Protein AF-A0A934FTY8-F1 (afdb_monomer)

Structure (mmCIF, N/CA/C/O backbone):
data_AF-A0A934FTY8-F1
#
_entry.id   AF-A0A934FTY8-F1
#
loop_
_atom_site.group_PDB
_atom_site.id
_atom_site.type_symbol
_atom_site.label_atom_id
_atom_site.label_alt_id
_atom_site.label_comp_id
_atom_site.label_asym_id
_atom_site.label_entity_id
_atom_site.label_seq_id
_atom_site.pdbx_PDB_ins_code
_atom_site.Cartn_x
_atom_site.Cartn_y
_atom_site.Cartn_z
_atom_site.occupancy
_atom_site.B_iso_or_equiv
_atom_site.auth_seq_id
_atom_site.auth_comp_id
_atom_site.auth_asym_id
_atom_site.auth_atom_id
_atom_site.pdbx_PDB_model_num
ATOM 1 N N . MET A 1 1 ? -48.765 3.355 3.785 1.00 38.31 1 MET A N 1
ATOM 2 C CA . MET A 1 1 ? -48.244 2.486 2.707 1.00 38.31 1 MET A CA 1
ATOM 3 C C . MET A 1 1 ? -46.868 2.991 2.297 1.00 38.31 1 MET A C 1
ATOM 5 O O . MET A 1 1 ? -46.692 4.185 2.115 1.00 38.31 1 MET A O 1
ATOM 9 N N . ARG A 1 2 ? -45.894 2.076 2.289 1.00 44.75 2 ARG A N 1
ATOM 10 C CA . ARG A 1 2 ? -44.450 2.256 2.065 1.00 44.75 2 ARG A CA 1
ATOM 11 C C . ARG A 1 2 ? -44.192 2.410 0.560 1.00 44.75 2 AR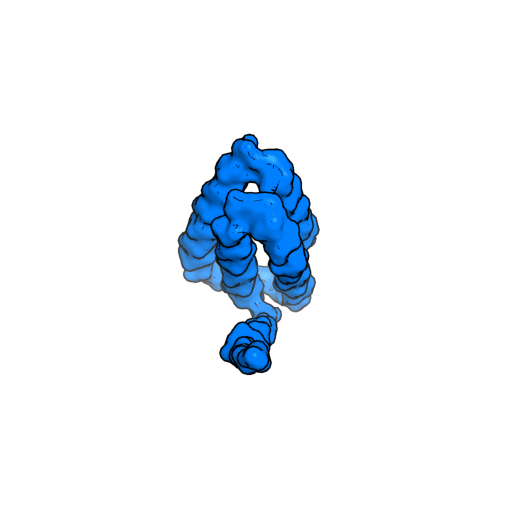G A C 1
ATOM 13 O O . ARG A 1 2 ? -44.463 1.467 -0.173 1.00 44.75 2 ARG A O 1
ATOM 20 N N . THR A 1 3 ? -43.626 3.524 0.102 1.00 44.22 3 THR A N 1
ATOM 21 C CA . THR A 1 3 ? -43.018 3.598 -1.238 1.00 44.22 3 THR A CA 1
ATOM 22 C C . THR A 1 3 ? -41.505 3.601 -1.097 1.00 44.22 3 THR A C 1
ATOM 24 O O . THR A 1 3 ? -40.877 4.619 -0.810 1.00 44.22 3 THR A O 1
ATOM 27 N N . LEU A 1 4 ? -40.970 2.392 -1.259 1.00 48.66 4 LEU A N 1
ATOM 28 C CA . LEU A 1 4 ? -39.580 2.041 -1.513 1.00 48.66 4 LEU A CA 1
ATOM 29 C C . LEU A 1 4 ? -39.000 2.985 -2.587 1.00 48.66 4 LEU A C 1
ATOM 31 O O . LEU A 1 4 ? -39.378 2.899 -3.754 1.00 48.66 4 LEU A O 1
ATOM 35 N N . ARG A 1 5 ? -38.091 3.892 -2.215 1.00 50.06 5 ARG A N 1
ATOM 36 C CA . ARG A 1 5 ? -37.227 4.576 -3.187 1.00 50.06 5 ARG A CA 1
ATOM 37 C C . ARG A 1 5 ? -35.973 3.731 -3.361 1.00 50.06 5 ARG A C 1
ATOM 39 O O . ARG A 1 5 ? -35.068 3.752 -2.534 1.00 50.06 5 ARG A O 1
ATOM 46 N N . LEU A 1 6 ? -36.016 2.924 -4.417 1.00 50.72 6 LEU A N 1
ATOM 47 C CA . LEU A 1 6 ? -34.923 2.125 -4.943 1.00 50.72 6 LEU A CA 1
ATOM 48 C C . LEU A 1 6 ? -33.715 3.008 -5.283 1.00 50.72 6 LEU A C 1
ATOM 50 O O . LEU A 1 6 ? -33.796 3.918 -6.101 1.00 50.72 6 LEU A O 1
ATOM 54 N N . PHE A 1 7 ? -32.616 2.678 -4.615 1.00 56.75 7 PHE A N 1
ATOM 55 C CA . PHE A 1 7 ? -31.216 2.801 -5.008 1.00 56.75 7 PHE A CA 1
ATOM 56 C C . PHE A 1 7 ? -30.977 2.884 -6.535 1.00 56.75 7 PHE A C 1
ATOM 58 O O . PHE A 1 7 ? -31.288 1.927 -7.246 1.00 56.75 7 PHE A O 1
ATOM 65 N N . PRO A 1 8 ? -30.296 3.938 -7.023 1.00 48.69 8 PRO A N 1
ATOM 66 C CA . PRO A 1 8 ? -29.449 3.806 -8.199 1.00 48.69 8 PRO A CA 1
ATOM 67 C C . PRO A 1 8 ? -28.101 4.491 -7.930 1.00 48.69 8 PRO A C 1
ATOM 69 O O . PRO A 1 8 ? -27.877 5.630 -8.322 1.00 48.69 8 PRO A O 1
ATOM 72 N N . LEU A 1 9 ? -27.197 3.815 -7.218 1.00 47.12 9 LEU A N 1
ATOM 73 C CA . LEU A 1 9 ? -25.799 4.251 -7.108 1.00 47.12 9 LEU A CA 1
ATOM 74 C C . LEU A 1 9 ? -24.849 3.051 -6.963 1.00 47.12 9 LEU A C 1
ATOM 76 O O . LEU A 1 9 ? -24.003 3.006 -6.079 1.00 47.12 9 LEU A O 1
ATOM 80 N N . VAL A 1 10 ? -25.020 2.033 -7.812 1.00 54.19 10 VAL A N 1
ATOM 81 C CA . VAL A 1 10 ? -24.116 0.865 -7.890 1.00 54.19 10 VAL A CA 1
ATOM 82 C C . VAL A 1 10 ? -23.732 0.608 -9.348 1.00 54.19 10 VAL A C 1
ATOM 84 O O . VAL A 1 10 ? -23.827 -0.505 -9.846 1.00 54.19 10 VAL A O 1
ATOM 87 N N . LEU A 1 11 ? -23.339 1.657 -10.076 1.00 47.78 11 LEU A N 1
ATOM 88 C CA . LEU A 1 11 ? -22.906 1.525 -11.474 1.00 47.78 11 LEU A CA 1
ATOM 89 C C . LEU A 1 11 ? -21.668 2.381 -11.795 1.00 47.78 11 LEU A C 1
ATOM 91 O O . LEU A 1 11 ? -21.585 2.990 -12.853 1.00 47.78 11 LEU A O 1
ATOM 95 N N . ALA A 1 12 ? -20.707 2.447 -10.868 1.00 50.19 12 ALA A N 1
ATOM 96 C CA . ALA A 1 12 ? -19.428 3.141 -11.080 1.00 50.19 12 ALA A CA 1
ATOM 97 C C . ALA A 1 12 ? -18.182 2.304 -10.719 1.00 50.19 12 ALA A C 1
ATOM 99 O O . ALA A 1 12 ? -17.067 2.803 -10.811 1.00 50.19 12 ALA A O 1
ATOM 100 N N . LEU A 1 13 ? -18.331 1.025 -10.343 1.00 48.34 13 LEU A N 1
ATOM 101 C CA . LEU A 1 13 ? -17.196 0.164 -9.959 1.00 48.34 13 LEU A CA 1
ATOM 102 C C . LEU A 1 13 ? -16.567 -0.637 -11.116 1.00 48.34 13 LEU A C 1
ATOM 104 O O . LEU A 1 13 ? -15.626 -1.386 -10.883 1.00 48.34 13 LEU A O 1
ATOM 108 N N . ALA A 1 14 ? -17.036 -0.478 -12.358 1.00 45.84 14 ALA A N 1
ATOM 109 C CA . ALA A 1 14 ? -16.495 -1.209 -13.512 1.00 45.84 14 ALA A CA 1
ATOM 110 C C . ALA A 1 14 ? -15.466 -0.418 -14.349 1.00 45.84 14 ALA A C 1
ATOM 112 O O . ALA A 1 14 ? -14.911 -0.963 -15.295 1.00 45.84 14 ALA A O 1
ATOM 113 N N . ALA A 1 15 ? -15.170 0.842 -14.009 1.00 45.59 15 ALA A N 1
ATOM 114 C CA . ALA A 1 15 ? -14.185 1.650 -14.744 1.00 45.59 15 ALA A CA 1
ATOM 115 C C . ALA A 1 15 ? -12.718 1.376 -14.340 1.00 45.59 15 ALA A C 1
ATOM 117 O O . ALA A 1 15 ? -11.809 1.988 -14.885 1.00 45.59 15 ALA A O 1
ATOM 118 N N . GLY A 1 16 ? -12.479 0.457 -13.400 1.00 43.34 16 GLY A N 1
ATOM 119 C CA . GLY A 1 16 ? -11.142 0.052 -12.955 1.00 43.34 16 GLY A CA 1
ATOM 120 C C . GLY A 1 16 ? -10.656 -1.266 -13.562 1.00 43.34 16 GLY A C 1
ATOM 121 O O . GLY A 1 16 ? -9.934 -1.996 -12.888 1.00 43.34 16 GLY A O 1
ATOM 122 N N . CYS A 1 17 ? -11.089 -1.626 -14.778 1.00 49.06 17 CYS A N 1
ATOM 123 C CA . CYS A 1 17 ? -10.508 -2.761 -15.498 1.00 49.06 17 CYS A CA 1
ATOM 124 C C . CYS A 1 17 ? -9.001 -2.528 -15.656 1.00 49.06 17 CYS A C 1
ATOM 126 O O . CYS A 1 17 ? -8.589 -1.531 -16.246 1.00 49.06 17 CYS A O 1
ATOM 128 N N . GLY A 1 18 ? -8.213 -3.437 -15.077 1.00 50.69 18 GLY A N 1
ATOM 129 C CA . GLY A 1 18 ? -6.765 -3.351 -14.944 1.00 50.69 18 GLY A CA 1
ATOM 130 C C . GLY A 1 18 ? -6.081 -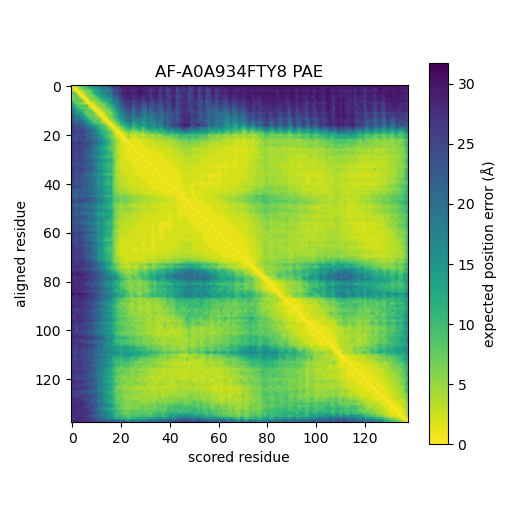2.900 -16.225 1.00 50.69 18 GLY A C 1
ATOM 131 O O . GLY A 1 18 ? -6.153 -3.561 -17.261 1.00 50.69 18 GLY A O 1
ATOM 132 N N . GLN A 1 19 ? -5.415 -1.756 -16.137 1.00 63.44 19 GLN A N 1
ATOM 133 C CA . GLN A 1 19 ? -4.486 -1.315 -17.158 1.00 63.44 19 GLN A CA 1
ATOM 134 C C . GLN A 1 19 ? -3.387 -2.382 -17.265 1.00 63.44 19 GLN A C 1
ATOM 136 O O . GLN A 1 19 ? -2.875 -2.851 -16.248 1.00 63.44 19 GLN A O 1
ATOM 141 N N . ALA A 1 20 ? -3.061 -2.834 -18.476 1.00 71.50 20 ALA A N 1
ATOM 142 C CA . ALA A 1 20 ? -2.015 -3.838 -18.651 1.00 71.50 20 ALA A CA 1
ATOM 143 C C . ALA A 1 20 ? -0.678 -3.300 -18.111 1.00 71.50 20 ALA A C 1
ATOM 145 O O . ALA A 1 20 ? -0.319 -2.150 -18.369 1.00 71.50 20 ALA A O 1
ATOM 146 N N . VAL A 1 21 ? 0.038 -4.123 -17.347 1.00 81.25 21 VAL A N 1
ATOM 147 C CA . VAL A 1 21 ? 1.396 -3.823 -16.882 1.00 81.25 21 VAL A CA 1
ATOM 148 C C . VAL A 1 21 ? 2.355 -4.221 -18.005 1.00 81.25 21 VAL A C 1
ATOM 150 O O . VAL A 1 21 ? 2.583 -5.409 -18.216 1.00 81.25 21 VAL A O 1
ATOM 153 N N . ASN A 1 22 ? 2.879 -3.245 -18.753 1.00 81.81 22 ASN A N 1
ATOM 154 C CA . ASN A 1 22 ? 3.771 -3.503 -19.895 1.00 81.81 22 ASN A CA 1
ATOM 155 C C . ASN A 1 22 ? 5.238 -3.170 -19.592 1.00 81.81 22 ASN A C 1
ATOM 157 O O . ASN A 1 22 ? 6.125 -3.479 -20.384 1.00 81.81 22 ASN A O 1
ATOM 161 N N . SER A 1 23 ? 5.496 -2.527 -18.456 1.00 80.88 23 SER A N 1
ATOM 162 C CA . SER A 1 23 ? 6.819 -2.103 -18.013 1.00 80.88 23 SER A CA 1
ATOM 163 C C . SER A 1 23 ? 6.888 -2.057 -16.484 1.00 80.88 23 SER A C 1
ATOM 165 O O . SER A 1 23 ? 5.863 -2.016 -15.796 1.00 80.88 23 SER A O 1
ATOM 167 N N . PHE A 1 24 ? 8.105 -2.026 -15.937 1.00 81.06 24 PHE A N 1
ATOM 168 C CA . PHE A 1 24 ? 8.318 -1.784 -14.505 1.00 81.06 24 PHE A CA 1
ATOM 169 C C . PHE A 1 24 ? 7.792 -0.406 -14.073 1.00 81.06 24 PHE A C 1
ATOM 171 O O . PHE A 1 24 ? 7.306 -0.251 -12.954 1.00 81.06 24 PHE A O 1
ATOM 178 N N . ALA A 1 25 ? 7.837 0.579 -14.973 1.00 79.75 25 ALA A N 1
ATOM 179 C CA . ALA A 1 25 ? 7.248 1.895 -14.764 1.00 79.75 25 ALA A CA 1
ATOM 180 C C . ALA A 1 25 ? 5.719 1.823 -14.591 1.00 79.75 25 ALA A C 1
ATOM 182 O O . ALA A 1 25 ? 5.190 2.389 -13.634 1.00 79.75 25 ALA A O 1
ATOM 183 N N . ASP A 1 26 ? 5.018 1.077 -15.452 1.00 83.12 26 ASP A N 1
ATOM 184 C CA . ASP A 1 26 ? 3.568 0.866 -15.325 1.00 83.12 26 ASP A CA 1
ATOM 185 C C . ASP A 1 26 ? 3.224 0.129 -14.026 1.00 83.12 26 ASP A C 1
ATOM 187 O O . ASP A 1 26 ? 2.247 0.460 -13.354 1.00 83.12 26 ASP A O 1
ATOM 191 N N . ALA A 1 27 ? 4.038 -0.863 -13.649 1.00 85.31 27 ALA A N 1
ATOM 192 C CA . ALA A 1 27 ? 3.866 -1.593 -12.398 1.00 85.31 27 ALA A CA 1
ATOM 193 C C . ALA A 1 27 ? 4.006 -0.672 -11.175 1.00 85.31 27 ALA A C 1
ATOM 195 O O . ALA A 1 27 ? 3.218 -0.772 -10.233 1.00 85.31 27 ALA A O 1
ATOM 196 N N . ALA A 1 28 ? 4.975 0.249 -11.197 1.00 81.88 28 ALA A N 1
ATOM 197 C CA . ALA A 1 28 ? 5.179 1.226 -10.133 1.00 81.88 28 ALA A CA 1
ATOM 198 C C . ALA A 1 28 ? 3.994 2.200 -10.014 1.00 81.88 28 ALA A C 1
ATOM 200 O O . ALA A 1 28 ? 3.490 2.412 -8.909 1.00 81.88 28 ALA A O 1
ATOM 201 N N . ASP A 1 29 ? 3.502 2.735 -11.135 1.00 83.38 29 ASP A N 1
ATOM 202 C CA . ASP A 1 29 ? 2.322 3.608 -11.165 1.00 83.38 29 ASP A CA 1
ATOM 203 C C . ASP A 1 29 ? 1.080 2.896 -10.610 1.00 83.38 29 ASP A C 1
ATOM 205 O O . ASP A 1 29 ? 0.370 3.426 -9.751 1.00 83.38 29 ASP A O 1
ATOM 209 N N . GLN A 1 30 ? 0.827 1.664 -11.058 1.00 87.06 30 GLN A N 1
ATOM 210 C CA . GLN A 1 30 ? -0.300 0.875 -10.563 1.00 87.06 30 GLN A CA 1
ATOM 211 C C . GLN A 1 30 ? -0.147 0.528 -9.083 1.00 87.06 30 GLN A C 1
ATOM 213 O O . GLN A 1 30 ? -1.124 0.597 -8.335 1.00 87.06 30 GLN A O 1
ATOM 218 N N . GLY A 1 31 ? 1.072 0.222 -8.634 1.00 86.12 31 GLY A N 1
ATOM 219 C CA . GLY A 1 31 ? 1.383 0.010 -7.225 1.00 86.12 31 GLY A CA 1
ATOM 220 C C . GLY A 1 31 ? 1.039 1.236 -6.377 1.00 86.12 31 GLY A C 1
ATOM 221 O O . GLY A 1 31 ? 0.401 1.100 -5.334 1.00 86.12 31 GLY A O 1
ATOM 222 N N . VAL A 1 32 ? 1.370 2.440 -6.854 1.00 86.12 32 VAL A N 1
ATOM 223 C CA . VAL A 1 32 ? 1.000 3.707 -6.204 1.00 86.12 32 VAL A CA 1
ATOM 224 C C . VAL A 1 32 ? -0.517 3.878 -6.119 1.00 86.12 32 VAL A C 1
ATOM 226 O O . VAL A 1 32 ? -1.027 4.263 -5.066 1.00 86.12 32 VAL A O 1
ATOM 229 N N . VAL A 1 33 ? -1.260 3.582 -7.189 1.00 89.25 33 VAL A N 1
ATOM 230 C CA . VAL A 1 33 ? -2.732 3.651 -7.175 1.00 89.25 33 VAL A CA 1
ATOM 231 C C . VAL A 1 33 ? -3.312 2.674 -6.150 1.00 89.25 33 VAL A C 1
ATOM 233 O O . VAL A 1 33 ? -4.110 3.076 -5.307 1.00 89.25 33 VAL A O 1
ATOM 236 N N . VAL A 1 34 ? -2.864 1.415 -6.156 1.00 90.50 34 VAL A N 1
ATOM 237 C CA . VAL A 1 34 ? -3.316 0.388 -5.201 1.00 90.50 34 VAL A CA 1
ATOM 238 C C . VAL A 1 34 ? -3.006 0.795 -3.757 1.00 90.50 34 VAL A C 1
ATOM 240 O O . VAL A 1 34 ? -3.829 0.596 -2.864 1.00 90.50 34 VAL A O 1
ATOM 243 N N . MET A 1 35 ? -1.849 1.407 -3.515 1.00 87.19 35 MET A N 1
ATOM 244 C CA . MET A 1 35 ? -1.466 1.889 -2.189 1.00 87.19 35 MET A CA 1
ATOM 245 C C . MET A 1 35 ? -2.267 3.119 -1.739 1.00 87.19 35 MET A C 1
ATOM 247 O O . MET A 1 35 ? -2.595 3.234 -0.557 1.00 87.19 35 MET A O 1
ATOM 251 N N . ASN A 1 36 ? -2.641 4.014 -2.655 1.00 87.94 36 ASN A N 1
ATOM 252 C CA . ASN A 1 36 ? -3.561 5.114 -2.353 1.00 87.94 36 ASN A CA 1
ATOM 253 C C . ASN A 1 36 ? -4.975 4.609 -2.040 1.00 87.94 36 ASN A C 1
ATOM 255 O O . ASN A 1 36 ? -5.607 5.098 -1.101 1.00 87.94 36 ASN A O 1
ATOM 259 N N . ASP A 1 37 ? -5.455 3.599 -2.768 1.00 90.31 37 ASP A N 1
ATOM 260 C CA . ASP A 1 37 ? -6.730 2.945 -2.466 1.00 90.31 37 ASP A CA 1
ATOM 261 C C . ASP A 1 37 ? -6.686 2.290 -1.078 1.00 90.31 37 ASP A C 1
ATOM 263 O O . ASP A 1 37 ? -7.609 2.460 -0.280 1.00 90.31 37 ASP A O 1
ATOM 267 N N . TYR A 1 38 ? -5.587 1.601 -0.749 1.00 88.88 38 TYR A N 1
ATOM 268 C CA . TYR A 1 38 ? -5.357 1.029 0.579 1.00 88.88 38 TYR A CA 1
ATOM 269 C C . TYR A 1 38 ? -5.418 2.095 1.678 1.00 88.88 38 TYR A C 1
ATOM 271 O O . TYR A 1 38 ? -6.177 1.949 2.636 1.00 88.88 38 TYR A O 1
ATOM 279 N N . ALA A 1 39 ? -4.677 3.193 1.516 1.00 87.06 39 ALA A N 1
ATOM 280 C CA . ALA A 1 39 ? -4.681 4.316 2.448 1.00 87.06 39 ALA A CA 1
ATOM 281 C C . ALA A 1 39 ? -6.082 4.932 2.614 1.00 87.06 39 ALA A C 1
ATOM 283 O O . ALA A 1 39 ? -6.506 5.201 3.736 1.00 87.06 39 ALA A O 1
ATOM 284 N N . SER A 1 40 ? -6.836 5.069 1.521 1.00 89.69 40 SER A N 1
ATOM 285 C CA . SER A 1 40 ? -8.207 5.594 1.535 1.00 89.69 40 SER A CA 1
ATOM 286 C C . SER A 1 40 ? -9.177 4.664 2.270 1.00 89.69 40 SER A C 1
ATOM 288 O O . SER A 1 40 ? -10.009 5.122 3.057 1.00 89.69 40 SER A O 1
ATOM 290 N N . ILE A 1 41 ? -9.057 3.347 2.068 1.00 90.75 41 ILE A N 1
ATOM 291 C CA . ILE A 1 41 ? -9.839 2.349 2.809 1.00 90.75 41 ILE A CA 1
ATOM 292 C C . ILE A 1 41 ? -9.511 2.446 4.300 1.00 90.75 41 ILE A C 1
ATOM 294 O O . ILE A 1 41 ? -10.421 2.552 5.120 1.00 90.75 41 ILE A O 1
ATOM 298 N N . LEU A 1 42 ? -8.226 2.486 4.651 1.00 88.00 42 LEU A N 1
ATOM 299 C CA . LEU A 1 42 ? -7.764 2.638 6.029 1.00 88.00 42 LEU A CA 1
ATOM 300 C C . LEU A 1 42 ? -8.220 3.950 6.680 1.00 88.00 42 LEU A C 1
ATOM 302 O O . LEU A 1 42 ? -8.532 3.979 7.870 1.00 88.00 42 LEU A O 1
ATOM 306 N N . ALA A 1 43 ? -8.289 5.042 5.918 1.00 87.12 43 ALA A N 1
ATOM 307 C CA . ALA A 1 43 ? -8.792 6.317 6.409 1.00 87.12 43 ALA A CA 1
ATOM 308 C C . ALA A 1 43 ? -10.261 6.214 6.854 1.00 87.12 43 ALA A C 1
ATOM 310 O O . ALA A 1 43 ? -10.621 6.810 7.872 1.00 87.12 43 ALA A O 1
ATOM 311 N N . SER A 1 44 ? -11.063 5.413 6.137 1.00 89.56 44 SER A N 1
ATOM 312 C CA . SER A 1 44 ? -12.490 5.183 6.406 1.00 89.56 44 SER A CA 1
ATOM 313 C C . SER A 1 44 ? -12.788 4.256 7.590 1.00 89.56 44 SER A C 1
ATOM 315 O O . SER A 1 44 ? -13.933 4.192 8.030 1.00 89.56 44 SER A O 1
ATOM 317 N N . VAL A 1 45 ? -11.782 3.552 8.119 1.00 88.88 45 VAL A N 1
ATOM 318 C CA . VAL A 1 45 ? -11.931 2.712 9.312 1.00 88.88 45 VAL A CA 1
ATOM 319 C C . VAL A 1 45 ? -11.847 3.592 10.559 1.00 88.88 45 VAL A C 1
ATOM 321 O O . VAL A 1 45 ? -10.789 4.136 10.882 1.00 88.88 45 VAL A O 1
ATOM 324 N N . THR A 1 46 ? -12.973 3.751 11.251 1.00 86.88 46 THR A N 1
ATOM 325 C CA . THR A 1 46 ? -13.107 4.591 12.458 1.00 86.88 46 THR A CA 1
ATOM 326 C C . THR A 1 46 ? -13.530 3.815 13.698 1.00 86.88 46 THR A C 1
ATOM 328 O O . THR A 1 46 ? -13.405 4.327 14.805 1.00 86.88 46 THR A O 1
ATOM 331 N N . ASP A 1 47 ? -14.032 2.600 13.512 1.00 87.38 47 ASP A N 1
ATOM 332 C CA . ASP A 1 47 ? -14.611 1.740 14.540 1.00 87.38 47 ASP A CA 1
ATOM 333 C C . ASP A 1 47 ? -14.569 0.274 14.076 1.00 87.38 47 ASP A C 1
ATOM 335 O O . ASP A 1 47 ? -14.224 -0.035 12.931 1.00 87.38 47 ASP A O 1
ATOM 339 N N . LYS A 1 48 ? -14.957 -0.651 14.956 1.00 85.81 48 LYS A N 1
ATOM 340 C CA . LYS A 1 48 ? -15.000 -2.084 14.646 1.00 85.81 48 LYS A CA 1
ATOM 341 C C . LYS A 1 48 ? -15.880 -2.425 13.436 1.00 85.81 48 LYS A C 1
ATOM 343 O O . LYS A 1 48 ? -15.495 -3.250 12.612 1.00 85.81 48 LYS A O 1
ATOM 348 N N . SER A 1 49 ? -17.053 -1.804 13.318 1.00 89.75 49 SER A N 1
ATOM 349 C CA . SER A 1 49 ? -18.020 -2.114 12.254 1.00 89.75 49 SER A CA 1
ATOM 350 C C . SER A 1 49 ? -17.472 -1.730 10.877 1.00 89.75 49 SER A C 1
ATOM 352 O O . SER A 1 49 ? -17.487 -2.525 9.935 1.00 89.75 49 SER A O 1
ATOM 354 N N . SER A 1 50 ? -16.900 -0.529 10.771 1.00 90.31 50 SER A N 1
ATOM 355 C CA . SER A 1 50 ? -16.209 -0.064 9.566 1.00 90.31 50 SER A CA 1
ATOM 356 C C . SER A 1 50 ? -14.956 -0.890 9.261 1.00 90.31 50 SER A C 1
ATOM 358 O O . SER A 1 50 ? -14.689 -1.157 8.089 1.00 90.31 50 SER A O 1
ATOM 360 N N . ALA A 1 51 ? -14.233 -1.373 10.279 1.00 87.69 51 ALA A N 1
ATOM 361 C CA . ALA A 1 51 ? -13.102 -2.283 10.099 1.00 87.69 51 ALA A CA 1
ATOM 362 C C . ALA A 1 51 ? -13.538 -3.626 9.484 1.00 87.69 51 ALA A C 1
ATOM 364 O O . ALA A 1 51 ? -12.944 -4.084 8.507 1.00 87.69 51 ALA A O 1
ATOM 365 N N . GLU A 1 52 ? -14.607 -4.241 9.996 1.00 88.94 52 GLU A N 1
ATOM 366 C CA . GLU A 1 52 ? -15.159 -5.483 9.442 1.00 88.94 52 GLU A CA 1
ATOM 367 C C . GLU A 1 52 ? -15.666 -5.296 8.006 1.00 88.94 52 GLU A C 1
ATOM 369 O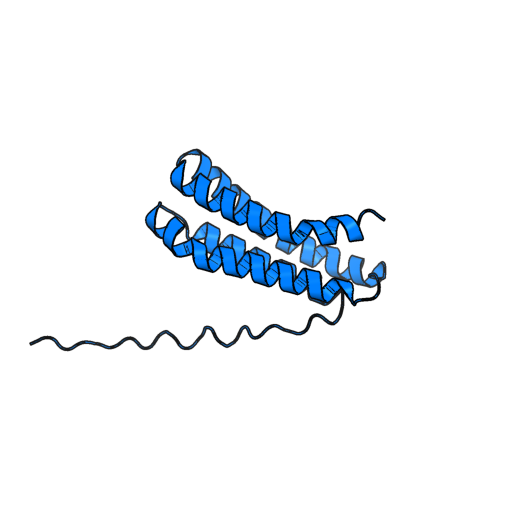 O . GLU A 1 52 ? -15.371 -6.116 7.136 1.00 88.94 52 GLU A O 1
ATOM 374 N N . ALA A 1 53 ? -16.342 -4.179 7.724 1.00 91.19 53 ALA A N 1
ATOM 375 C CA . ALA A 1 53 ? -16.798 -3.839 6.378 1.00 91.19 53 ALA A CA 1
ATOM 376 C C . ALA A 1 53 ? -15.644 -3.548 5.396 1.00 91.19 53 ALA A C 1
ATOM 378 O O . ALA A 1 53 ? -15.808 -3.694 4.180 1.00 91.19 53 ALA A O 1
ATOM 379 N N . ALA A 1 54 ? -14.477 -3.134 5.897 1.00 90.56 54 ALA A N 1
ATOM 380 C CA . ALA A 1 54 ? -13.296 -2.857 5.086 1.00 90.56 54 ALA A CA 1
ATOM 381 C C . ALA A 1 54 ? -12.526 -4.124 4.680 1.00 90.56 54 ALA A C 1
ATOM 383 O O . ALA A 1 54 ? -11.862 -4.099 3.643 1.00 90.56 54 ALA A O 1
ATOM 384 N N . LYS A 1 55 ? -12.647 -5.235 5.425 1.00 89.56 55 LYS A N 1
ATOM 385 C CA . LYS A 1 55 ? -11.945 -6.509 5.154 1.00 89.56 55 LYS A CA 1
ATOM 386 C C . LYS A 1 55 ? -11.962 -6.950 3.682 1.00 89.56 55 LYS A C 1
ATOM 388 O O . LYS A 1 55 ? -10.879 -7.075 3.116 1.00 89.56 55 LYS A O 1
ATOM 393 N N . PRO A 1 56 ? -13.120 -7.095 3.003 1.00 92.19 56 PRO A N 1
ATOM 394 C CA . PRO A 1 56 ? -13.134 -7.544 1.608 1.00 92.19 56 PRO A CA 1
ATOM 395 C C . PRO A 1 56 ? -12.430 -6.566 0.654 1.00 92.19 56 PRO A C 1
ATOM 397 O O . PRO A 1 56 ? -11.852 -6.973 -0.352 1.00 92.19 56 PRO A O 1
ATOM 400 N N . LYS A 1 57 ? -12.439 -5.261 0.964 1.00 91.50 57 LYS A N 1
ATOM 401 C CA . LYS A 1 57 ? -11.721 -4.257 0.165 1.00 91.50 57 LYS A CA 1
ATOM 402 C C . LYS A 1 57 ? -10.213 -4.378 0.373 1.00 91.50 57 LYS A C 1
ATOM 404 O O . LYS A 1 57 ? -9.463 -4.313 -0.592 1.00 91.50 57 LYS A O 1
ATOM 409 N N . LEU A 1 58 ? -9.780 -4.590 1.615 1.00 89.06 58 LEU A N 1
ATOM 410 C CA . LEU A 1 58 ? -8.375 -4.792 1.971 1.00 89.06 58 LEU A CA 1
AT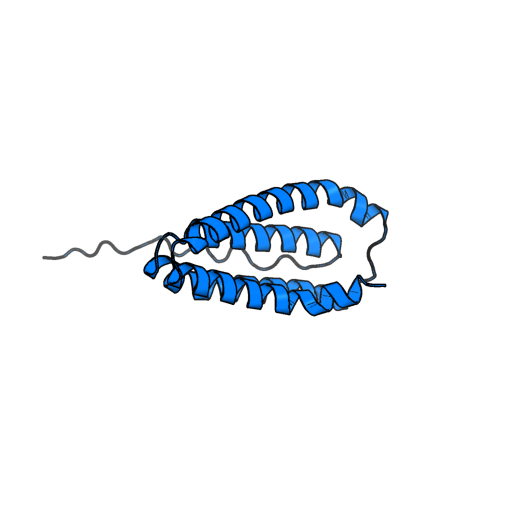OM 411 C C . LEU A 1 58 ? -7.811 -6.089 1.359 1.00 89.06 58 LEU A C 1
ATOM 413 O O . LEU A 1 58 ? -6.689 -6.095 0.857 1.00 89.06 58 LEU A O 1
ATOM 417 N N . GLU A 1 59 ? -8.600 -7.162 1.311 1.00 89.12 59 GLU A N 1
ATOM 418 C CA . GLU A 1 59 ? -8.246 -8.397 0.595 1.00 89.12 59 GLU A CA 1
ATOM 419 C C . GLU A 1 59 ? -8.095 -8.161 -0.914 1.00 89.12 59 GLU A C 1
ATOM 421 O O . GLU A 1 59 ? -7.139 -8.637 -1.533 1.00 89.12 59 GLU A O 1
ATOM 426 N N . ALA A 1 60 ? -8.993 -7.373 -1.513 1.00 91.62 60 ALA A N 1
ATOM 427 C CA . ALA A 1 60 ? -8.898 -7.005 -2.923 1.00 91.62 60 ALA A CA 1
ATOM 428 C C . ALA A 1 60 ? -7.634 -6.180 -3.233 1.00 91.62 60 ALA A C 1
ATOM 430 O O . ALA A 1 60 ? -7.037 -6.371 -4.293 1.00 91.62 60 ALA A O 1
ATOM 431 N N . ILE A 1 61 ? -7.180 -5.317 -2.313 1.00 92.12 61 ILE A N 1
ATOM 432 C CA . ILE A 1 61 ? -5.881 -4.630 -2.432 1.00 92.12 61 ILE A CA 1
ATOM 433 C C . ILE A 1 61 ? -4.739 -5.646 -2.501 1.00 92.12 61 ILE A C 1
ATOM 435 O O . ILE A 1 61 ? -3.906 -5.560 -3.402 1.00 92.12 61 ILE A O 1
ATOM 439 N N . ALA A 1 62 ? -4.699 -6.618 -1.584 1.00 88.38 62 ALA A N 1
ATOM 440 C CA . ALA A 1 62 ? -3.647 -7.633 -1.582 1.00 88.38 62 ALA A CA 1
ATOM 441 C C . ALA A 1 62 ? -3.640 -8.437 -2.893 1.00 88.38 62 ALA A C 1
ATOM 443 O O . ALA A 1 62 ? -2.576 -8.673 -3.465 1.00 88.38 62 ALA A O 1
ATOM 444 N N . LYS A 1 63 ? -4.820 -8.791 -3.415 1.00 91.06 63 LYS A N 1
ATOM 445 C CA . LYS A 1 63 ? -4.946 -9.465 -4.713 1.00 91.06 63 LYS A CA 1
ATOM 446 C C . LYS A 1 63 ? -4.405 -8.611 -5.865 1.00 91.06 63 LYS A C 1
ATOM 448 O O . LYS A 1 63 ? -3.584 -9.105 -6.629 1.00 91.06 63 LYS A O 1
ATOM 453 N N . ARG A 1 64 ? -4.795 -7.335 -5.957 1.00 89.50 64 ARG A N 1
ATOM 454 C CA . ARG A 1 64 ? -4.290 -6.414 -6.995 1.00 89.50 64 ARG A CA 1
ATOM 455 C C . ARG A 1 64 ? -2.772 -6.253 -6.922 1.00 89.50 64 ARG A C 1
ATOM 457 O O . ARG A 1 64 ? -2.108 -6.225 -7.949 1.00 89.50 64 ARG A O 1
ATOM 464 N N . MET A 1 65 ? -2.211 -6.196 -5.714 1.00 88.12 65 MET A N 1
ATOM 465 C CA . MET A 1 65 ? -0.760 -6.129 -5.539 1.00 88.12 65 MET A CA 1
ATOM 466 C C . MET A 1 65 ? -0.065 -7.414 -6.011 1.00 88.12 65 MET A C 1
ATOM 468 O O . MET A 1 65 ? 0.974 -7.346 -6.660 1.00 88.12 65 MET A O 1
ATOM 472 N N . SER A 1 66 ? -0.657 -8.579 -5.732 1.00 89.38 66 SER A N 1
ATOM 473 C CA . SER A 1 66 ? -0.182 -9.870 -6.244 1.00 89.38 66 SER A CA 1
ATOM 474 C C . SER A 1 66 ? -0.178 -9.902 -7.775 1.00 89.38 66 SER A C 1
ATOM 476 O O . SER A 1 66 ? 0.827 -10.263 -8.376 1.00 89.38 66 SER A O 1
ATOM 478 N N . GLU A 1 67 ? -1.256 -9.442 -8.416 1.00 90.69 67 GLU A N 1
ATOM 479 C CA . GLU A 1 67 ? -1.371 -9.376 -9.881 1.00 90.69 67 GLU A CA 1
ATOM 480 C C . GLU A 1 67 ? -0.292 -8.478 -10.509 1.00 90.69 67 GLU A C 1
ATOM 482 O O . GLU A 1 67 ? 0.309 -8.860 -11.513 1.00 90.69 67 GLU A O 1
ATOM 487 N N . ILE A 1 68 ? 0.015 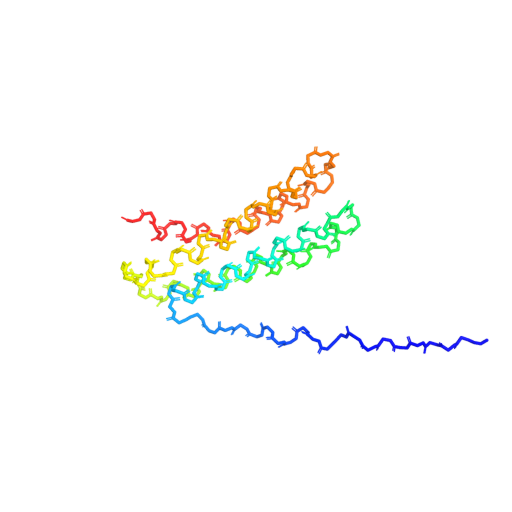-7.333 -9.887 1.00 88.50 68 ILE A N 1
ATOM 488 C CA . ILE A 1 68 ? 1.114 -6.453 -10.317 1.00 88.50 68 ILE A CA 1
ATOM 489 C C . ILE A 1 68 ? 2.465 -7.176 -10.201 1.00 88.50 68 ILE A C 1
ATOM 491 O O . ILE A 1 68 ? 3.275 -7.126 -11.127 1.00 88.50 68 ILE A O 1
ATOM 495 N N . VAL A 1 69 ? 2.711 -7.875 -9.088 1.00 87.06 69 VAL A N 1
ATOM 496 C CA . VAL A 1 69 ? 3.958 -8.628 -8.867 1.00 87.06 69 VAL A CA 1
ATOM 497 C C . VAL A 1 69 ? 4.118 -9.776 -9.857 1.00 87.06 69 VAL A C 1
ATOM 499 O O . VAL A 1 69 ? 5.206 -9.957 -10.401 1.00 87.06 69 VAL A O 1
ATOM 502 N N . GLU A 1 70 ? 3.058 -10.533 -10.129 1.00 88.25 70 GLU A N 1
ATOM 503 C CA . GLU A 1 70 ? 3.092 -11.594 -11.137 1.00 88.25 70 GLU A CA 1
ATOM 504 C C . GLU A 1 70 ? 3.353 -11.033 -12.537 1.00 88.25 70 GLU A C 1
ATOM 506 O O . GLU A 1 70 ? 4.166 -11.596 -13.270 1.00 88.25 70 GLU A O 1
ATOM 511 N N . ALA A 1 71 ? 2.741 -9.899 -12.895 1.00 86.56 71 ALA A N 1
ATOM 512 C CA . ALA A 1 71 ? 2.973 -9.266 -14.190 1.00 86.56 71 ALA A CA 1
ATOM 513 C C . ALA A 1 71 ? 4.434 -8.818 -14.375 1.00 86.56 71 ALA A C 1
ATOM 515 O O . ALA A 1 71 ? 4.976 -8.930 -15.472 1.00 86.56 71 ALA A O 1
ATOM 516 N N . MET A 1 72 ? 5.104 -8.387 -13.300 1.00 84.62 72 MET A N 1
ATOM 517 C CA . MET A 1 72 ? 6.515 -7.989 -13.353 1.00 84.62 72 MET A CA 1
ATOM 518 C C . MET A 1 72 ? 7.483 -9.146 -13.616 1.00 84.62 72 MET A C 1
ATOM 520 O O . MET A 1 72 ? 8.540 -8.914 -14.197 1.00 84.62 72 MET A O 1
ATOM 524 N N . LYS A 1 73 ? 7.150 -10.391 -13.248 1.00 84.19 73 LYS A N 1
ATOM 525 C CA . LYS A 1 73 ? 8.059 -11.543 -13.430 1.00 84.19 73 LYS A CA 1
ATOM 526 C C . LYS A 1 73 ? 8.413 -11.824 -14.892 1.00 84.19 73 LYS A C 1
ATOM 528 O O . LYS A 1 73 ? 9.426 -12.464 -15.157 1.00 84.19 73 LYS A O 1
ATOM 533 N N . GLY A 1 74 ? 7.563 -11.397 -15.826 1.00 81.00 74 GLY A N 1
ATOM 534 C CA . GLY A 1 74 ? 7.779 -11.559 -17.264 1.00 81.00 74 GLY A CA 1
ATOM 535 C C . GLY A 1 74 ? 8.473 -10.373 -17.936 1.00 81.00 74 GLY A C 1
ATOM 536 O O . GLY A 1 74 ? 8.699 -10.424 -19.144 1.00 81.00 74 GLY A O 1
ATOM 537 N N . LEU A 1 75 ? 8.776 -9.305 -17.195 1.00 82.06 75 LEU A N 1
ATOM 538 C CA . LEU A 1 75 ? 9.334 -8.077 -17.750 1.00 82.06 75 LEU A CA 1
ATOM 539 C C . LEU A 1 75 ? 10.862 -8.059 -17.673 1.00 82.06 75 LEU A C 1
ATOM 541 O O . LEU A 1 75 ? 11.466 -8.561 -16.725 1.00 82.06 75 LEU A O 1
ATOM 545 N N . SER A 1 76 ? 11.486 -7.421 -18.662 1.00 77.38 76 SER A N 1
ATOM 546 C CA . SER A 1 76 ? 12.916 -7.105 -18.618 1.00 77.38 76 SER A CA 1
ATOM 547 C C . SER A 1 76 ? 13.212 -6.155 -17.453 1.00 77.38 76 SER A C 1
ATOM 549 O O . SER A 1 76 ? 12.423 -5.230 -17.248 1.00 77.38 76 SER A O 1
ATOM 551 N N . PRO A 1 77 ? 14.334 -6.327 -16.726 1.00 71.69 77 PRO A N 1
ATOM 552 C CA . PRO A 1 77 ? 14.697 -5.462 -15.606 1.00 71.69 77 PRO A CA 1
ATOM 553 C C . PRO A 1 77 ? 14.671 -3.978 -16.003 1.00 71.69 77 PRO A C 1
ATOM 555 O O . PRO A 1 77 ? 15.035 -3.654 -17.139 1.00 71.69 77 PRO A O 1
ATOM 558 N N . PRO A 1 78 ? 14.269 -3.072 -15.095 1.00 69.50 78 PRO A N 1
ATOM 559 C CA . PRO A 1 78 ? 14.191 -1.653 -15.407 1.00 69.50 78 PRO A CA 1
ATOM 560 C C . PRO A 1 78 ? 15.573 -1.108 -15.771 1.00 69.50 78 PRO A C 1
ATOM 562 O O . PRO A 1 78 ? 16.560 -1.378 -15.082 1.00 69.50 78 PRO A O 1
ATOM 565 N N . ASN A 1 79 ? 15.648 -0.301 -16.832 1.00 72.38 79 ASN A N 1
ATOM 566 C CA . ASN A 1 79 ? 16.831 0.524 -17.042 1.00 72.38 79 ASN A CA 1
ATOM 567 C C . ASN A 1 79 ? 16.840 1.673 -16.013 1.00 72.38 79 ASN A C 1
ATOM 569 O O . ASN A 1 79 ? 15.796 2.104 -15.514 1.00 72.38 79 ASN A O 1
ATOM 573 N N . SER A 1 80 ? 18.030 2.158 -15.668 1.00 70.50 80 SER A N 1
ATOM 574 C CA . SER A 1 80 ? 18.216 3.159 -14.612 1.00 70.50 80 SER A CA 1
ATOM 575 C C . SER A 1 80 ? 17.502 4.487 -14.905 1.00 70.50 80 SER A C 1
ATOM 577 O O . SER A 1 80 ? 17.075 5.164 -13.972 1.00 70.50 80 SER A O 1
ATOM 579 N N . ASP A 1 81 ? 17.323 4.844 -16.178 1.00 71.25 81 ASP A N 1
ATOM 580 C CA . ASP A 1 81 ? 16.740 6.122 -16.596 1.00 71.25 81 ASP A CA 1
ATOM 581 C C . ASP A 1 81 ? 15.209 6.144 -16.454 1.00 71.25 81 ASP A C 1
ATOM 583 O O . ASP A 1 81 ? 14.658 7.111 -15.921 1.00 71.25 81 ASP A O 1
ATOM 587 N N . GLU A 1 82 ? 14.516 5.060 -16.828 1.00 68.25 82 GLU A N 1
ATOM 588 C CA . GLU A 1 82 ? 13.068 4.896 -16.614 1.00 68.25 82 GLU A CA 1
ATOM 589 C C . GLU A 1 82 ? 12.714 4.922 -15.125 1.00 68.25 82 GLU A C 1
ATOM 591 O O . GLU A 1 82 ? 11.718 5.527 -14.716 1.00 68.25 82 GLU A O 1
ATOM 596 N N . MET A 1 83 ? 13.550 4.287 -14.301 1.00 68.56 83 MET A N 1
ATOM 597 C CA . MET A 1 83 ? 13.328 4.221 -12.862 1.00 68.56 83 MET A CA 1
ATOM 598 C C . MET A 1 83 ? 13.577 5.585 -12.199 1.00 68.56 83 MET A C 1
ATOM 600 O O . MET A 1 83 ? 12.801 6.006 -11.339 1.00 68.56 83 MET A O 1
ATOM 604 N N . ASN A 1 84 ? 14.595 6.325 -12.654 1.00 69.69 84 ASN A N 1
ATOM 605 C CA . ASN A 1 84 ? 14.914 7.660 -12.151 1.00 69.69 84 ASN A CA 1
ATOM 606 C C . ASN A 1 84 ? 13.852 8.705 -12.516 1.00 69.69 84 ASN A C 1
ATOM 608 O O . ASN A 1 84 ? 13.446 9.467 -11.638 1.00 69.69 84 ASN A O 1
ATOM 612 N N . GLN A 1 85 ? 13.346 8.723 -13.755 1.00 68.12 85 GLN A N 1
ATOM 613 C CA . GLN A 1 85 ? 12.340 9.708 -14.186 1.00 68.12 85 GLN A CA 1
ATOM 614 C C . GLN A 1 85 ? 11.038 9.639 -13.382 1.00 68.12 85 GLN A C 1
ATOM 616 O O . GLN A 1 85 ? 10.389 10.660 -13.155 1.00 68.12 85 GLN A O 1
ATOM 621 N N . ARG A 1 86 ? 10.653 8.445 -12.926 1.00 68.38 86 ARG A N 1
ATOM 622 C CA . ARG A 1 86 ? 9.425 8.248 -12.144 1.00 68.38 86 ARG A CA 1
ATOM 623 C C . ARG A 1 86 ? 9.656 8.198 -10.642 1.00 68.38 86 ARG A C 1
ATOM 625 O O . ARG A 1 86 ? 8.692 8.346 -9.889 1.00 68.38 86 ARG A O 1
ATOM 632 N N . SER A 1 87 ? 10.910 8.062 -10.206 1.00 68.88 87 SER A N 1
ATOM 633 C CA . SER A 1 87 ? 11.283 7.970 -8.793 1.00 68.88 87 SER A CA 1
ATOM 634 C C . SER A 1 87 ? 10.699 9.109 -7.959 1.00 68.88 87 SER A C 1
ATOM 636 O O . SER A 1 87 ? 10.185 8.853 -6.878 1.00 68.88 87 SER A O 1
ATOM 638 N N . GLU A 1 88 ? 10.682 10.346 -8.459 1.00 71.31 88 GLU A N 1
ATOM 639 C CA . GLU A 1 88 ? 10.203 11.498 -7.690 1.00 71.31 88 GLU A CA 1
ATOM 640 C C . GLU A 1 88 ? 8.674 11.526 -7.534 1.00 71.31 88 GLU A C 1
ATOM 642 O O . GLU A 1 88 ? 8.166 11.783 -6.438 1.00 71.31 88 GLU A O 1
ATOM 647 N N . THR A 1 89 ? 7.935 11.177 -8.593 1.00 68.75 89 THR A N 1
ATOM 648 C CA . THR A 1 89 ? 6.464 11.075 -8.556 1.00 68.75 89 THR A CA 1
ATOM 649 C C . THR A 1 89 ? 6.029 9.917 -7.663 1.00 68.75 89 THR A C 1
ATOM 651 O O . THR A 1 89 ? 5.199 10.096 -6.769 1.00 68.75 89 THR A O 1
ATOM 654 N N . VAL A 1 90 ? 6.650 8.748 -7.839 1.00 74.31 90 VAL A N 1
ATOM 655 C CA . VAL A 1 90 ? 6.399 7.562 -7.011 1.00 74.31 90 VAL A CA 1
ATOM 656 C C . VAL A 1 90 ? 6.763 7.841 -5.555 1.00 74.31 90 VAL A C 1
ATOM 658 O O . VAL A 1 90 ? 5.971 7.546 -4.664 1.00 74.31 90 VAL A O 1
ATOM 661 N N . ARG A 1 91 ? 7.911 8.474 -5.287 1.00 75.19 91 ARG A N 1
ATOM 662 C CA . ARG A 1 91 ? 8.342 8.836 -3.929 1.00 75.19 91 ARG A CA 1
ATOM 663 C C . ARG A 1 91 ? 7.348 9.779 -3.261 1.00 75.19 91 ARG A C 1
ATOM 665 O O . ARG A 1 91 ? 6.989 9.545 -2.112 1.00 75.19 91 ARG A O 1
ATOM 672 N N . THR A 1 92 ? 6.884 10.807 -3.967 1.00 77.44 92 THR A N 1
ATOM 673 C CA . THR A 1 92 ? 5.919 11.783 -3.433 1.00 77.44 92 THR A CA 1
ATOM 674 C C . THR A 1 92 ? 4.578 11.122 -3.128 1.00 77.44 92 THR A C 1
ATOM 676 O O . THR A 1 92 ? 4.026 11.293 -2.040 1.00 77.44 92 THR A O 1
ATOM 679 N N . ALA A 1 93 ? 4.073 10.299 -4.047 1.00 74.19 93 ALA A N 1
ATOM 680 C CA . ALA A 1 93 ? 2.829 9.576 -3.833 1.00 74.19 93 ALA A CA 1
ATOM 681 C C . ALA A 1 93 ? 2.946 8.569 -2.674 1.00 74.19 93 ALA A C 1
ATOM 683 O O . ALA A 1 93 ? 2.067 8.500 -1.815 1.00 74.19 93 ALA A O 1
ATOM 684 N N . MET A 1 94 ? 4.073 7.859 -2.577 1.00 75.88 94 MET A N 1
ATOM 685 C CA . MET A 1 94 ? 4.353 6.936 -1.474 1.00 75.88 94 MET A CA 1
ATOM 686 C C . MET A 1 94 ? 4.527 7.645 -0.128 1.00 75.88 94 MET A C 1
ATOM 688 O O . MET A 1 94 ? 4.150 7.087 0.901 1.00 75.88 94 MET A O 1
ATOM 692 N N . GLN A 1 95 ? 5.038 8.880 -0.097 1.00 78.00 95 GLN A N 1
ATOM 693 C CA . GLN A 1 95 ? 5.039 9.693 1.123 1.00 78.00 95 GLN A CA 1
ATOM 694 C C . GLN A 1 95 ? 3.612 9.979 1.600 1.00 78.00 95 GLN A C 1
ATOM 696 O O . GLN A 1 95 ? 3.323 9.795 2.781 1.00 78.00 95 GLN A O 1
ATOM 701 N N . GLY A 1 96 ? 2.706 10.345 0.687 1.00 75.81 96 GLY A N 1
ATOM 702 C CA . GLY A 1 96 ? 1.291 10.560 1.005 1.00 75.81 96 GLY A CA 1
ATOM 703 C C . GLY A 1 96 ? 0.606 9.307 1.561 1.00 75.81 96 GLY A C 1
ATOM 704 O O . GLY A 1 96 ? -0.093 9.381 2.575 1.00 75.81 96 GLY A O 1
ATOM 705 N N . VAL A 1 97 ? 0.865 8.146 0.953 1.00 77.25 97 VAL A N 1
ATOM 706 C CA . VAL A 1 97 ? 0.410 6.841 1.465 1.00 77.25 97 VAL A CA 1
ATOM 707 C C . VAL A 1 97 ? 0.976 6.588 2.862 1.00 77.25 97 VAL A C 1
ATOM 709 O O . VAL A 1 97 ? 0.227 6.244 3.775 1.00 77.25 97 VAL A O 1
ATOM 712 N N . SER A 1 98 ? 2.282 6.787 3.054 1.00 77.44 98 SER A N 1
ATOM 713 C CA . SER A 1 98 ? 2.965 6.540 4.327 1.00 77.44 98 SER A CA 1
ATOM 714 C C . SER A 1 98 ? 2.371 7.364 5.471 1.00 77.44 98 SER A C 1
ATOM 716 O O . SER A 1 98 ? 2.097 6.823 6.545 1.00 77.44 98 SER A O 1
ATOM 718 N N . THR A 1 99 ? 2.081 8.648 5.240 1.00 79.75 99 THR A N 1
ATOM 719 C CA . THR A 1 99 ? 1.429 9.508 6.237 1.00 79.75 99 THR A CA 1
ATOM 720 C C . THR A 1 99 ? 0.039 8.992 6.613 1.00 79.75 99 THR A C 1
ATOM 722 O O . THR A 1 99 ? -0.278 8.902 7.798 1.00 79.75 99 THR A O 1
ATOM 725 N N . GLN A 1 100 ? -0.782 8.605 5.633 1.00 77.25 100 GLN A N 1
ATOM 726 C CA . GLN A 1 100 ? -2.139 8.107 5.887 1.00 77.25 100 GLN A CA 1
ATOM 727 C C . GLN A 1 100 ? -2.144 6.751 6.603 1.00 77.25 100 GLN A C 1
ATOM 729 O O . GLN A 1 100 ? -2.903 6.552 7.555 1.00 77.25 100 GLN A O 1
ATOM 734 N N . VAL A 1 101 ? -1.264 5.835 6.190 1.00 78.75 101 VAL A N 1
ATOM 735 C CA . VAL A 1 101 ? -1.088 4.532 6.844 1.00 78.75 101 VAL A CA 1
ATOM 736 C C . VAL A 1 101 ? -0.604 4.725 8.280 1.00 78.75 101 VAL A C 1
ATOM 738 O O . VAL A 1 101 ? -1.153 4.105 9.187 1.00 78.75 101 VAL A O 1
ATOM 741 N N . THR A 1 102 ? 0.355 5.626 8.513 1.00 81.50 102 THR A N 1
ATOM 742 C CA . THR A 1 102 ? 0.854 5.944 9.861 1.00 81.50 102 THR A CA 1
ATOM 743 C C . THR A 1 102 ? -0.256 6.508 10.742 1.00 81.50 102 THR A C 1
ATOM 745 O O . THR A 1 102 ? -0.461 6.011 11.843 1.00 81.50 102 THR A O 1
ATOM 748 N N . ALA A 1 103 ? -1.048 7.460 10.242 1.00 80.81 103 ALA A N 1
ATOM 749 C CA . ALA A 1 103 ? -2.177 8.017 10.9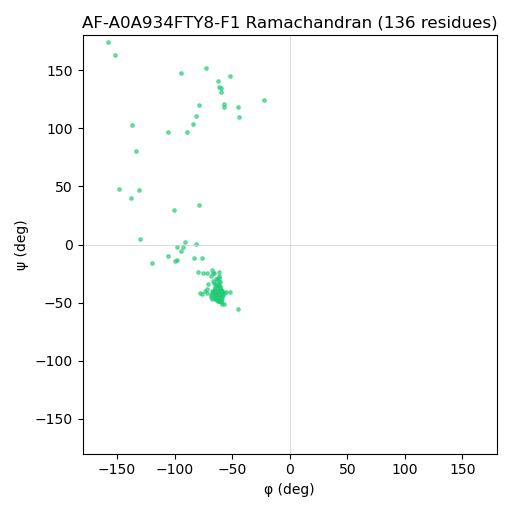85 1.00 80.81 103 ALA A CA 1
ATOM 750 C C . ALA A 1 103 ? -3.254 6.964 11.312 1.00 80.81 103 ALA A C 1
ATOM 752 O O . ALA A 1 103 ? -3.881 7.006 12.373 1.00 80.81 103 ALA A O 1
ATOM 753 N N . CYS A 1 104 ? -3.484 5.999 10.417 1.00 75.56 104 CYS A N 1
ATOM 754 C CA . CYS A 1 104 ? -4.367 4.866 10.686 1.00 75.56 104 CYS A CA 1
ATOM 755 C C . CYS A 1 104 ? -3.778 3.932 11.756 1.00 75.56 104 CYS A C 1
ATOM 757 O O . CYS A 1 104 ? -4.468 3.567 12.708 1.00 75.56 104 CYS A O 1
ATOM 759 N N . MET A 1 105 ? -2.485 3.612 11.656 1.00 76.75 105 MET A N 1
ATOM 760 C CA . MET A 1 105 ? -1.780 2.804 12.651 1.00 76.75 105 MET A CA 1
ATOM 761 C C . MET A 1 105 ? -1.781 3.473 14.027 1.00 76.75 105 MET A C 1
ATOM 763 O O . MET A 1 105 ? -2.041 2.795 15.018 1.00 76.75 105 MET A O 1
ATOM 767 N N . ASP A 1 106 ? -1.581 4.788 14.101 1.00 81.94 106 ASP A N 1
ATOM 768 C CA . ASP A 1 106 ? -1.653 5.549 15.348 1.00 81.94 106 ASP A CA 1
ATOM 769 C C . ASP A 1 106 ? -3.052 5.516 15.965 1.00 81.94 106 ASP A C 1
ATOM 771 O O . ASP A 1 106 ? -3.172 5.228 17.154 1.00 81.94 106 ASP A O 1
ATOM 775 N N . ARG A 1 107 ? -4.117 5.701 15.170 1.00 74.44 107 ARG A N 1
ATOM 776 C CA . ARG A 1 107 ? -5.501 5.531 15.657 1.00 74.44 107 ARG A CA 1
ATOM 777 C C . ARG A 1 107 ? -5.748 4.124 16.195 1.00 74.44 107 ARG A C 1
ATOM 779 O O . ARG A 1 107 ? -6.372 3.960 17.238 1.00 74.44 107 ARG A O 1
ATOM 786 N N . SER A 1 108 ? -5.206 3.116 15.521 1.00 77.19 108 SER A N 1
ATOM 787 C CA . SER A 1 108 ? -5.364 1.722 15.929 1.00 77.19 108 SER A CA 1
ATOM 788 C C . SER A 1 108 ? -4.648 1.378 17.239 1.00 77.19 108 SER A C 1
ATOM 790 O O . SER A 1 108 ? -5.042 0.446 17.928 1.00 77.19 108 SER A O 1
ATOM 792 N N . ARG A 1 109 ? -3.635 2.150 17.661 1.00 77.31 109 ARG A N 1
ATOM 793 C CA . ARG A 1 109 ? -2.940 1.902 18.941 1.00 77.31 109 ARG A CA 1
ATOM 794 C C . ARG A 1 109 ? -3.864 2.017 20.151 1.00 77.31 109 ARG A C 1
ATOM 796 O O . ARG A 1 109 ? -3.595 1.384 21.168 1.00 77.31 109 ARG A O 1
ATOM 803 N N . SER A 1 110 ? -4.930 2.804 20.042 1.00 79.81 110 SER A N 1
ATOM 804 C CA . SER A 1 110 ? -5.917 2.992 21.107 1.00 79.81 110 SER A CA 1
ATOM 805 C C . SER A 1 110 ? -7.129 2.059 20.993 1.00 79.81 110 SER A C 1
ATOM 807 O O . SER A 1 110 ? -7.943 2.044 21.911 1.00 79.81 110 SER A O 1
ATOM 809 N N . ASP A 1 111 ? -7.239 1.269 19.918 1.00 83.38 111 ASP A N 1
ATOM 810 C CA . ASP A 1 111 ? -8.334 0.321 19.687 1.00 83.38 111 ASP A CA 1
ATOM 811 C C . ASP A 1 111 ? -7.786 -1.023 19.154 1.00 83.38 111 ASP A C 1
ATOM 813 O O . ASP A 1 111 ? -7.443 -1.147 17.969 1.00 83.38 111 ASP A O 1
ATOM 817 N N . PRO A 1 112 ? -7.692 -2.057 20.011 1.00 82.88 112 PRO A N 1
ATOM 818 C CA . PRO A 1 112 ? -7.091 -3.333 19.641 1.00 82.88 112 PRO A CA 1
AT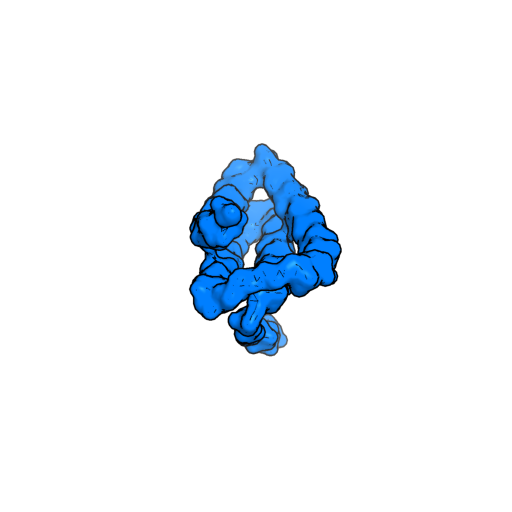OM 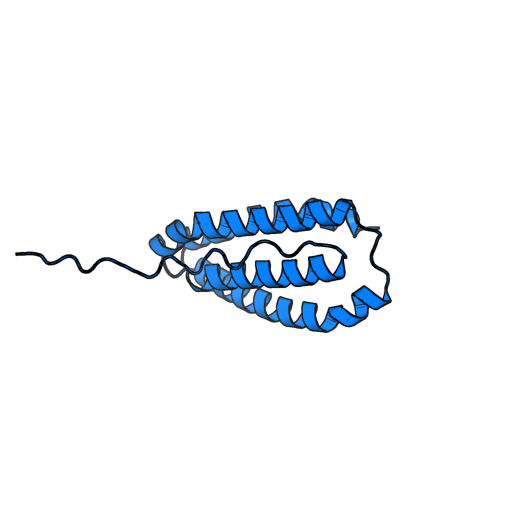819 C C . PRO A 1 112 ? -7.875 -4.098 18.564 1.00 82.88 112 PRO A C 1
ATOM 821 O O . PRO A 1 112 ? -7.273 -4.905 17.852 1.00 82.88 112 PRO A O 1
ATOM 824 N N . GLU A 1 113 ? -9.181 -3.860 18.412 1.00 80.94 113 GLU A N 1
ATOM 825 C CA . GLU A 1 113 ? -9.990 -4.531 17.390 1.00 80.94 113 GLU A CA 1
ATOM 826 C C . GLU A 1 113 ? -9.719 -3.933 16.007 1.00 80.94 113 GLU A C 1
ATOM 828 O O . GLU A 1 113 ? -9.484 -4.673 15.046 1.00 80.94 113 GLU A O 1
ATOM 833 N N . ILE A 1 114 ? -9.632 -2.601 15.917 1.00 84.94 114 ILE A N 1
ATOM 834 C CA . ILE A 1 114 ? -9.206 -1.905 14.694 1.00 84.94 114 ILE A CA 1
ATOM 835 C C . ILE A 1 114 ? -7.758 -2.285 14.337 1.00 84.94 114 ILE A C 1
ATOM 837 O O . ILE A 1 114 ? -7.454 -2.573 13.175 1.00 84.94 114 ILE A O 1
ATOM 841 N N . ALA A 1 115 ? -6.865 -2.360 15.330 1.00 84.06 115 ALA A N 1
ATOM 842 C CA . ALA A 1 115 ? -5.473 -2.769 15.123 1.00 84.06 115 ALA A CA 1
ATOM 843 C C . ALA A 1 115 ? -5.337 -4.183 14.556 1.00 84.06 115 ALA A C 1
ATOM 845 O O . ALA A 1 115 ? -4.435 -4.432 13.753 1.00 84.06 115 ALA A O 1
ATOM 846 N N . GLY A 1 116 ? -6.213 -5.106 14.964 1.00 85.50 116 GLY A N 1
ATOM 847 C CA . GLY A 1 116 ? -6.242 -6.468 14.440 1.00 85.50 116 GLY A CA 1
ATOM 848 C C . GLY A 1 116 ? -6.461 -6.487 12.930 1.00 85.50 116 GLY A C 1
ATOM 849 O O . GLY A 1 116 ? -5.650 -7.058 12.202 1.00 85.50 116 GLY A O 1
ATOM 850 N N . VAL A 1 117 ? -7.494 -5.782 12.461 1.00 83.94 117 VAL A N 1
ATOM 851 C CA . VAL A 1 117 ? -7.845 -5.720 11.033 1.00 83.94 117 VAL A CA 1
ATOM 852 C C . VAL A 1 117 ? -6.731 -5.083 10.203 1.00 83.94 117 VAL A C 1
ATOM 854 O O . VAL A 1 117 ? -6.348 -5.630 9.172 1.00 83.94 117 VAL A O 1
ATOM 857 N N . ILE A 1 118 ? -6.165 -3.965 10.667 1.00 82.25 118 ILE A N 1
ATOM 858 C CA . ILE A 1 118 ? -5.096 -3.255 9.944 1.00 82.25 118 ILE A CA 1
ATOM 859 C C . ILE A 1 118 ? -3.823 -4.102 9.866 1.00 82.25 118 ILE A C 1
ATOM 861 O O . ILE A 1 118 ? -3.158 -4.1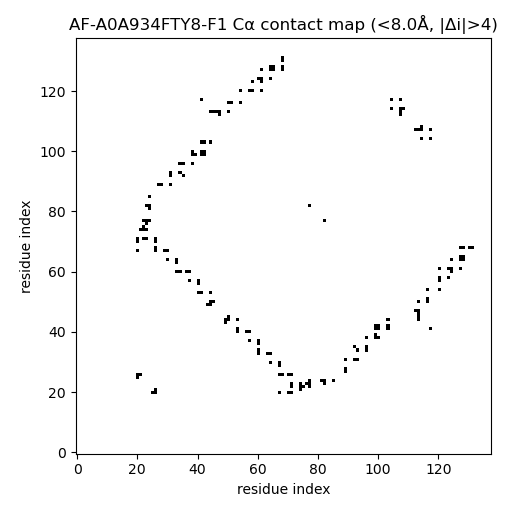52 8.829 1.00 82.25 118 ILE A O 1
ATOM 865 N N . ARG A 1 119 ? -3.459 -4.778 10.962 1.00 83.94 119 ARG A N 1
ATOM 866 C CA . ARG A 1 119 ? -2.272 -5.639 11.001 1.00 83.94 119 ARG A CA 1
ATOM 867 C C . ARG A 1 119 ? -2.428 -6.832 10.067 1.00 83.94 119 ARG A C 1
ATOM 869 O O . ARG A 1 119 ? -1.487 -7.165 9.351 1.00 83.94 119 ARG A O 1
ATOM 876 N N . GLU A 1 120 ? -3.600 -7.458 10.073 1.00 86.06 120 GLU A N 1
ATOM 877 C CA . GLU A 1 120 ? -3.920 -8.581 9.195 1.00 86.06 120 GLU A CA 1
ATOM 878 C C . GLU A 1 120 ? -3.853 -8.166 7.719 1.00 86.06 120 GLU A C 1
ATOM 880 O O . GLU A 1 120 ? -3.146 -8.803 6.934 1.00 86.06 120 GLU A O 1
ATOM 885 N N . SER A 1 121 ? -4.486 -7.046 7.349 1.00 84.88 121 SER A N 1
ATOM 886 C CA . SER A 1 121 ? -4.448 -6.550 5.971 1.00 84.88 121 SER A CA 1
ATOM 887 C C . SER A 1 121 ? -3.041 -6.172 5.518 1.00 84.88 121 SER A C 1
ATOM 889 O O . SER A 1 121 ? -2.641 -6.498 4.400 1.00 84.88 121 SER A O 1
ATOM 891 N N . TRP A 1 122 ? -2.257 -5.529 6.387 1.00 82.12 122 TRP A N 1
ATOM 892 C CA . TRP A 1 122 ? -0.869 -5.189 6.080 1.00 82.12 122 TRP A CA 1
ATOM 893 C C . TRP A 1 122 ? 0.002 -6.437 5.907 1.00 82.12 122 TRP A C 1
ATOM 895 O O . TRP A 1 122 ? 0.822 -6.511 4.989 1.00 82.12 122 TRP A O 1
ATOM 905 N N . GLY A 1 123 ? -0.200 -7.453 6.749 1.00 84.56 123 GLY A N 1
ATOM 906 C CA . GLY A 1 123 ? 0.455 -8.753 6.612 1.00 84.56 123 GLY A CA 1
ATOM 907 C C . GLY A 1 123 ? 0.142 -9.419 5.271 1.00 84.56 123 GLY A C 1
ATOM 908 O O . GLY A 1 123 ? 1.044 -9.937 4.613 1.00 84.56 123 GLY A O 1
ATOM 909 N N . ALA A 1 124 ? -1.112 -9.345 4.819 1.00 85.50 124 ALA A N 1
ATOM 910 C CA . ALA A 1 124 ? -1.509 -9.874 3.518 1.00 85.50 124 ALA A CA 1
ATOM 911 C C . ALA A 1 124 ? -0.813 -9.139 2.362 1.00 85.50 124 ALA A C 1
ATOM 913 O O . ALA A 1 124 ? -0.231 -9.794 1.501 1.00 85.50 124 ALA A O 1
ATOM 914 N N . VAL A 1 125 ? -0.807 -7.800 2.360 1.00 82.88 125 VAL A N 1
ATOM 915 C CA . VAL A 1 125 ? -0.147 -6.991 1.315 1.00 82.88 125 VAL A CA 1
ATOM 916 C C . VAL A 1 125 ? 1.363 -7.245 1.278 1.00 82.88 125 VAL A C 1
ATOM 918 O O . VAL A 1 125 ? 1.923 -7.518 0.218 1.00 82.88 125 VAL A O 1
ATOM 921 N N . THR A 1 126 ? 2.035 -7.210 2.430 1.00 82.38 126 THR A N 1
ATOM 922 C CA . THR A 1 126 ? 3.497 -7.389 2.504 1.00 82.38 126 THR A CA 1
ATOM 923 C C . THR A 1 126 ? 3.944 -8.787 2.088 1.00 82.38 126 THR A C 1
ATOM 925 O O . THR A 1 126 ? 4.982 -8.926 1.442 1.00 82.38 126 THR A O 1
ATOM 928 N N . LYS A 1 127 ? 3.139 -9.820 2.365 1.00 86.06 127 LYS A N 1
ATOM 929 C CA . LYS A 1 127 ? 3.391 -11.182 1.875 1.00 86.06 127 LYS A CA 1
ATOM 930 C C . LYS A 1 127 ? 3.405 -11.254 0.345 1.00 86.06 127 LYS A C 1
ATOM 932 O O . LYS A 1 127 ? 4.232 -11.973 -0.207 1.00 86.06 127 LYS A O 1
ATOM 937 N N . GLN A 1 128 ? 2.539 -10.499 -0.336 1.00 82.75 128 GLN A N 1
ATOM 938 C CA . GLN A 1 128 ? 2.512 -10.449 -1.805 1.00 82.75 128 GLN A CA 1
ATOM 939 C C . GLN A 1 128 ? 3.710 -9.702 -2.395 1.00 82.75 128 GLN A C 1
ATOM 941 O O . GLN A 1 128 ? 4.104 -9.978 -3.521 1.00 82.75 128 GLN A O 1
ATOM 946 N N . LEU A 1 129 ? 4.321 -8.791 -1.633 1.00 79.81 129 LEU A N 1
ATOM 947 C CA . LEU A 1 129 ? 5.513 -8.046 -2.048 1.00 79.81 129 LEU A CA 1
ATOM 948 C C . LEU A 1 129 ? 6.825 -8.817 -1.832 1.00 79.81 129 LEU A C 1
ATOM 950 O O . LEU A 1 129 ? 7.865 -8.408 -2.347 1.00 79.81 129 LEU A O 1
ATOM 954 N N . ALA A 1 130 ? 6.808 -9.935 -1.099 1.00 82.69 130 ALA A N 1
ATOM 955 C CA . ALA A 1 130 ? 8.008 -10.729 -0.828 1.00 82.69 130 ALA A CA 1
ATOM 956 C C . ALA A 1 130 ? 8.770 -11.182 -2.098 1.00 82.69 130 ALA A C 1
ATOM 958 O O . ALA A 1 130 ? 9.997 -11.069 -2.105 1.00 82.69 130 ALA A O 1
ATOM 959 N N . PRO A 1 131 ? 8.107 -11.621 -3.191 1.00 78.38 131 PRO A N 1
ATOM 960 C CA . PRO A 1 131 ? 8.797 -11.972 -4.432 1.00 78.38 131 PRO A CA 1
ATOM 961 C C . PRO A 1 131 ? 9.482 -10.771 -5.093 1.00 78.38 131 PRO A C 1
ATOM 963 O O . PRO A 1 131 ? 10.573 -10.920 -5.632 1.00 78.38 131 PRO A O 1
ATOM 966 N N . LEU A 1 132 ? 8.874 -9.579 -5.026 1.00 73.25 132 LEU A N 1
ATOM 967 C CA . LEU A 1 132 ? 9.467 -8.354 -5.569 1.00 73.25 132 LEU A CA 1
ATOM 968 C C . LEU A 1 132 ? 10.747 -7.982 -4.822 1.00 73.25 132 LEU A C 1
ATOM 970 O O . LEU A 1 132 ? 11.741 -7.635 -5.447 1.00 73.25 132 LEU A O 1
ATOM 974 N N . ARG A 1 133 ? 10.745 -8.105 -3.490 1.00 72.50 133 ARG A N 1
ATOM 975 C CA . ARG A 1 133 ? 11.946 -7.866 -2.684 1.00 72.50 133 ARG A CA 1
ATOM 976 C C . ARG A 1 133 ? 13.096 -8.787 -3.100 1.00 72.50 133 ARG A C 1
ATOM 978 O O . ARG A 1 133 ? 14.196 -8.306 -3.324 1.00 72.50 133 ARG A O 1
ATOM 985 N N . ALA A 1 134 ? 12.819 -10.078 -3.281 1.00 75.06 134 ALA A N 1
ATOM 986 C CA . ALA A 1 134 ? 13.822 -11.036 -3.744 1.00 75.06 134 ALA A CA 1
ATOM 987 C C . ALA A 1 134 ? 14.344 -10.740 -5.166 1.00 75.06 134 ALA A C 1
ATOM 989 O O . ALA A 1 134 ? 15.489 -11.059 -5.461 1.00 75.06 134 ALA A O 1
ATOM 990 N N . MET A 1 135 ? 13.526 -10.133 -6.036 1.00 66.56 135 MET A N 1
ATOM 991 C CA . MET A 1 135 ? 13.937 -9.714 -7.385 1.00 66.56 135 MET A CA 1
ATOM 992 C C . MET A 1 135 ? 14.809 -8.449 -7.401 1.00 66.56 135 MET A C 1
ATOM 994 O O . MET A 1 135 ? 15.547 -8.252 -8.361 1.00 66.56 135 MET A O 1
ATOM 998 N N . LEU A 1 136 ? 14.708 -7.591 -6.381 1.00 63.78 136 LEU A N 1
ATOM 999 C CA . LEU A 1 136 ? 15.429 -6.313 -6.299 1.00 63.78 136 LEU A CA 1
ATOM 1000 C C . LEU A 1 136 ? 16.687 -6.368 -5.415 1.00 63.78 136 LEU A C 1
ATOM 1002 O O . LEU A 1 136 ? 17.498 -5.453 -5.489 1.00 63.78 136 LEU A O 1
ATOM 1006 N N . ASP A 1 137 ? 16.863 -7.413 -4.600 1.00 61.94 137 ASP A N 1
ATOM 1007 C CA . ASP A 1 137 ? 18.067 -7.657 -3.781 1.00 61.94 137 ASP A CA 1
ATOM 1008 C C . ASP A 1 137 ? 19.241 -8.258 -4.616 1.00 61.94 137 ASP A C 1
ATOM 1010 O O . ASP A 1 137 ? 20.018 -9.073 -4.111 1.00 61.94 137 ASP A O 1
ATOM 1014 N N . VAL A 1 138 ? 19.370 -7.870 -5.896 1.00 42.12 138 VAL A N 1
ATOM 1015 C CA . VAL A 1 138 ? 20.452 -8.252 -6.840 1.00 42.12 138 VAL A CA 1
ATOM 1016 C C . VAL A 1 138 ? 21.362 -7.056 -7.094 1.00 42.12 138 VAL A C 1
ATOM 1018 O O . VAL A 1 138 ? 22.597 -7.253 -7.099 1.00 42.12 138 VAL A O 1
#

Solvent-accessible surface area (backbone atoms only — not comparable to full-atom values): 8053 Å² total; per-residue (Å²): 137,87,81,85,81,79,85,88,85,89,84,74,84,75,82,72,70,78,77,81,61,86,44,64,65,47,36,50,54,52,49,51,51,49,42,44,52,48,25,53,56,46,64,64,41,84,45,60,67,44,34,62,70,39,46,70,57,45,52,50,43,26,51,55,48,34,52,46,47,60,50,51,74,80,50,76,79,75,56,72,64,66,52,56,74,44,43,63,62,52,49,52,53,49,49,57,29,50,53,44,45,48,56,38,53,58,59,20,74,82,33,70,67,43,33,48,51,53,52,52,42,50,52,51,36,54,60,41,45,48,65,55,52,68,69,68,78,114

Sequence (138 aa):
MRTLRLFPLVLALAAGCGQAVNSFADAADQGVVVMNDYASILASVTDKSSAEAAKPKLEAIAKRMSEIVEAMKGLSPPNSDEMNQRSETVRTAMQGVSTQVTACMDRSRSDPEIAGVIRESWGAVTKQLAPLRAMLDV

Mean predicted aligned error: 9.81 Å

Secondary structure (DSSP, 8-state):
-----------STTTT------SHHHHHHHHHHHHHHHHHHHHH--SHHHHHHHHHHHHHHHHHHHHHHHHHTTSPPPPHHHHHHHHHHHHHHHHHHHHHHHHHHHHHTT-HHHHHHHHHHHHHHHHHHHHHHHHH--

Foldseek 3Di:
DDDDPDDDDPPDPPPPPDDQDPAPLSLLVQLLVLLVQVLVLLLQDDDLVSLVVSLVVLLVSLVSLLVSLVSCVPHDDDDPVSCVVCVVVSVVSVVVSVVSLVVSCVSCVVPVSSNVSSVVSVVSNVVSCVVVVVVPVD

pLDDT: mean 76.97, std 13.63, range [38.31, 92.19]

Nearest PDB structures (foldseek):
  5wkq-assembly1_A  TM=3.034E-01  e=8.700E+00  Shigella flexneri
  8f6e-assembly1_B  TM=2.584E-01  e=6.040E+00  Shewanella oneidensis

Radius of gyration: 17.69 Å; Cα contacts (8 Å, |Δi|>4): 99; chains: 1; bounding box: 69×24×41 Å